Protein AF-A0A3M1RTC8-F1 (afdb_monomer_lite)

pLDDT: mean 88.49, std 9.95, range [43.81, 98.12]

Structure (mmCIF, N/CA/C/O backbone):
data_AF-A0A3M1RTC8-F1
#
_entry.id   AF-A0A3M1RTC8-F1
#
loop_
_atom_site.group_PDB
_atom_site.id
_atom_site.type_symbol
_atom_site.label_atom_id
_atom_site.label_alt_id
_atom_site.label_comp_id
_atom_site.label_asym_id
_atom_site.label_entity_id
_atom_site.label_seq_id
_atom_site.pdbx_PDB_ins_code
_atom_site.Cartn_x
_atom_site.Cartn_y
_atom_site.Cartn_z
_atom_site.occupancy
_atom_site.B_iso_or_equiv
_atom_site.auth_seq_id
_atom_site.auth_comp_id
_atom_site.auth_asym_id
_atom_site.auth_atom_id
_atom_site.pdbx_PDB_model_num
ATOM 1 N N . MET A 1 1 ? 20.422 -7.621 1.918 1.00 43.81 1 MET A N 1
ATOM 2 C CA . MET A 1 1 ? 19.064 -7.662 1.334 1.00 43.81 1 MET A CA 1
ATOM 3 C C . MET A 1 1 ? 18.412 -6.300 1.574 1.00 43.81 1 MET A C 1
ATOM 5 O O . MET A 1 1 ? 18.237 -5.941 2.735 1.00 43.81 1 MET A O 1
ATOM 9 N N . LYS A 1 2 ? 18.188 -5.483 0.529 1.00 54.03 2 LYS A N 1
ATOM 10 C CA . LYS A 1 2 ? 17.578 -4.139 0.663 1.00 54.03 2 LYS A CA 1
ATOM 11 C C . LYS A 1 2 ? 16.159 -4.346 1.216 1.00 54.03 2 LYS A C 1
ATOM 13 O O . LYS A 1 2 ? 15.410 -5.152 0.675 1.00 54.03 2 LYS A O 1
ATOM 18 N N . LYS A 1 3 ? 15.804 -3.705 2.335 1.00 63.44 3 LYS A N 1
ATOM 19 C CA . LYS A 1 3 ? 14.430 -3.765 2.856 1.00 63.44 3 LYS A CA 1
ATOM 20 C C . LYS A 1 3 ? 13.566 -2.835 1.997 1.00 63.44 3 LYS A C 1
ATOM 22 O O . LYS A 1 3 ? 13.560 -1.634 2.235 1.00 63.44 3 LYS A O 1
ATOM 27 N N . THR A 1 4 ? 12.882 -3.375 0.988 1.00 70.56 4 THR A N 1
ATOM 28 C CA . THR A 1 4 ? 12.176 -2.587 -0.044 1.00 70.56 4 THR A CA 1
ATOM 29 C C . THR A 1 4 ? 11.005 -1.751 0.492 1.00 70.56 4 THR A C 1
ATOM 31 O O . THR A 1 4 ? 10.641 -0.750 -0.108 1.00 70.56 4 THR A O 1
ATOM 34 N N . PHE A 1 5 ? 10.444 -2.103 1.652 1.00 84.44 5 PHE A N 1
ATOM 35 C CA . PHE A 1 5 ? 9.271 -1.442 2.242 1.00 84.44 5 PHE A CA 1
ATOM 36 C C . PHE A 1 5 ? 9.537 -0.949 3.672 1.00 84.44 5 PHE A C 1
ATOM 38 O O . PHE A 1 5 ? 8.841 -1.326 4.619 1.00 84.44 5 PHE A O 1
ATOM 45 N N . TRP A 1 6 ? 10.584 -0.144 3.846 1.00 87.75 6 TRP A N 1
ATOM 46 C CA . TRP A 1 6 ? 11.097 0.258 5.157 1.00 87.75 6 TRP A CA 1
ATOM 47 C C . TRP A 1 6 ? 11.282 1.770 5.273 1.00 87.75 6 TRP A C 1
ATOM 49 O O . TRP A 1 6 ? 11.871 2.384 4.389 1.00 87.75 6 TRP A O 1
ATOM 59 N N . LEU A 1 7 ? 10.831 2.345 6.388 1.00 89.56 7 LEU A N 1
ATOM 60 C CA . LEU A 1 7 ? 11.087 3.735 6.765 1.00 89.56 7 LEU A CA 1
ATOM 61 C C . LEU A 1 7 ? 12.416 3.793 7.518 1.00 89.56 7 LEU A C 1
ATOM 63 O O . LEU A 1 7 ? 12.494 3.392 8.684 1.00 89.56 7 LEU A O 1
ATOM 67 N N . LYS A 1 8 ? 13.485 4.267 6.866 1.00 90.12 8 LYS A N 1
ATOM 68 C CA . LYS A 1 8 ? 14.842 4.192 7.434 1.00 90.12 8 LYS A CA 1
ATOM 69 C C . LYS A 1 8 ? 14.972 5.038 8.695 1.00 90.12 8 LYS A C 1
ATOM 71 O O . LYS A 1 8 ? 15.502 4.555 9.689 1.00 90.12 8 LYS A O 1
ATOM 76 N N . TYR A 1 9 ? 14.429 6.253 8.677 1.00 90.31 9 TYR A N 1
ATOM 77 C CA . TYR A 1 9 ? 14.525 7.200 9.794 1.00 90.31 9 TYR A CA 1
ATOM 78 C C . TYR A 1 9 ? 13.667 6.820 11.011 1.00 90.31 9 TYR A C 1
ATOM 80 O O . TYR A 1 9 ? 13.962 7.258 12.118 1.00 90.31 9 TYR A O 1
ATOM 88 N N . ARG A 1 10 ? 12.631 5.987 10.833 1.00 90.06 10 ARG A N 1
ATOM 89 C CA . ARG A 1 10 ? 11.833 5.427 11.942 1.00 90.06 10 ARG A CA 1
ATOM 90 C C . ARG A 1 10 ? 12.302 4.053 12.398 1.00 90.06 10 ARG A C 1
ATOM 92 O O . ARG A 1 10 ? 11.879 3.588 13.449 1.00 90.06 10 ARG A O 1
ATOM 99 N N . ASN A 1 11 ? 13.148 3.403 11.603 1.00 90.00 11 ASN A N 1
ATOM 100 C CA . ASN A 1 11 ? 1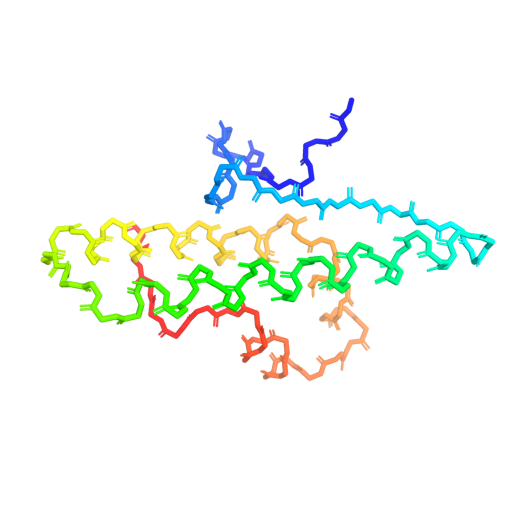3.538 2.014 11.793 1.00 90.00 11 ASN A CA 1
ATOM 101 C C . ASN A 1 11 ? 12.326 1.063 11.925 1.00 90.00 11 ASN A C 1
ATOM 103 O O . ASN A 1 11 ? 12.323 0.160 12.760 1.00 90.00 11 ASN A O 1
ATOM 107 N N . GLU A 1 12 ? 11.306 1.251 11.083 1.00 88.88 12 GLU A N 1
ATOM 108 C CA . GLU A 1 12 ? 10.088 0.430 11.067 1.00 88.88 12 GLU A CA 1
ATOM 109 C C . GLU A 1 12 ? 9.614 0.145 9.625 1.00 88.88 12 GLU A C 1
ATOM 111 O O . GLU A 1 12 ? 9.977 0.875 8.696 1.00 88.88 12 GLU A O 1
ATOM 116 N N . PRO A 1 13 ? 8.825 -0.918 9.377 1.00 85.00 13 PRO A N 1
ATOM 117 C CA . PRO A 1 13 ? 8.232 -1.146 8.060 1.00 85.00 13 PRO A CA 1
ATOM 118 C C . PRO A 1 13 ? 7.185 -0.069 7.730 1.00 85.00 13 PRO A C 1
ATOM 120 O O . PRO A 1 13 ? 6.498 0.423 8.620 1.00 85.00 13 PRO A O 1
ATOM 123 N N . ARG A 1 14 ? 6.985 0.243 6.440 1.00 82.12 14 ARG A N 1
ATOM 124 C CA . ARG A 1 14 ? 6.070 1.316 5.969 1.00 82.12 14 ARG A CA 1
ATOM 125 C C . ARG A 1 14 ? 4.576 1.142 6.310 1.00 82.12 14 ARG A C 1
ATOM 127 O O . ARG A 1 14 ? 3.766 1.998 5.971 1.00 82.12 14 ARG A O 1
ATOM 134 N N . GLY A 1 15 ? 4.205 0.021 6.927 1.00 67.25 15 GLY A N 1
ATOM 135 C CA . GLY A 1 15 ? 2.830 -0.390 7.204 1.00 67.25 15 GLY A CA 1
ATOM 136 C C . GLY A 1 15 ? 2.427 -1.627 6.395 1.00 67.25 15 GLY A C 1
ATOM 137 O O . GLY A 1 15 ? 2.602 -1.671 5.180 1.00 67.25 15 GLY A O 1
ATOM 138 N N . GLY A 1 16 ? 1.881 -2.637 7.083 1.00 61.66 16 GLY A N 1
ATOM 139 C CA . GLY A 1 16 ? 1.575 -3.958 6.513 1.00 61.66 16 GLY A CA 1
ATOM 140 C C . GLY A 1 16 ? 2.721 -4.960 6.702 1.00 61.66 16 GLY A C 1
ATOM 141 O O . GLY A 1 16 ? 3.887 -4.583 6.735 1.00 61.66 16 GLY A O 1
ATOM 142 N N . LEU A 1 17 ? 2.382 -6.238 6.895 1.00 57.03 17 LEU A N 1
ATOM 143 C CA . LEU A 1 17 ? 3.355 -7.290 7.218 1.00 57.03 17 LEU A CA 1
ATOM 144 C C . LEU A 1 17 ? 4.099 -7.833 5.987 1.00 57.03 17 LEU A C 1
ATOM 146 O O . LEU A 1 17 ? 5.184 -8.382 6.150 1.00 57.03 17 LEU A O 1
ATOM 150 N N . VAL A 1 18 ? 3.540 -7.723 4.773 1.00 58.53 18 VAL A N 1
ATOM 151 C CA . VAL A 1 18 ? 4.061 -8.453 3.605 1.00 58.53 18 VAL A CA 1
ATOM 152 C C . VAL A 1 18 ? 3.732 -7.738 2.292 1.00 58.53 18 VAL A C 1
ATOM 154 O O . VAL A 1 18 ? 2.626 -7.236 2.106 1.00 58.53 18 VAL A O 1
ATOM 157 N N . GLY A 1 19 ? 4.693 -7.736 1.373 1.00 66.00 19 GLY A N 1
ATOM 158 C CA . GLY A 1 19 ? 4.538 -7.385 -0.035 1.00 66.00 19 GLY A CA 1
ATOM 159 C C . GLY A 1 19 ? 5.653 -8.050 -0.839 1.00 66.00 19 GLY A C 1
ATOM 160 O O . GLY A 1 19 ? 6.669 -8.449 -0.268 1.00 66.00 19 GLY A O 1
ATOM 161 N N . ILE A 1 20 ? 5.466 -8.177 -2.149 1.00 77.06 20 ILE A N 1
ATOM 162 C CA . ILE A 1 20 ? 6.474 -8.718 -3.062 1.00 77.06 20 ILE A CA 1
ATOM 163 C C . ILE A 1 20 ? 6.988 -7.556 -3.913 1.00 77.06 20 ILE A C 1
ATOM 165 O O . ILE A 1 20 ? 6.196 -6.813 -4.485 1.00 77.06 20 ILE A O 1
ATOM 169 N N . ALA A 1 21 ? 8.306 -7.387 -3.965 1.00 79.69 21 ALA A N 1
ATOM 170 C CA . ALA A 1 21 ? 8.970 -6.458 -4.870 1.00 79.69 21 ALA A CA 1
ATOM 171 C C . ALA A 1 21 ? 10.221 -7.130 -5.427 1.00 79.69 21 ALA A C 1
ATOM 173 O O . ALA A 1 21 ? 11.034 -7.654 -4.662 1.00 79.69 21 ALA A O 1
ATOM 174 N N . PHE A 1 22 ? 10.346 -7.123 -6.745 1.00 83.19 22 PHE A N 1
ATOM 175 C CA . PHE A 1 22 ? 11.478 -7.667 -7.477 1.00 83.19 22 PHE A CA 1
ATOM 176 C C . PHE A 1 22 ? 11.598 -6.930 -8.807 1.00 83.19 22 PHE A C 1
ATOM 178 O O . PHE A 1 22 ? 10.589 -6.549 -9.400 1.00 83.19 22 PHE A O 1
ATOM 185 N N . ASP A 1 23 ? 12.832 -6.779 -9.266 1.00 85.12 23 ASP A N 1
ATOM 186 C CA . ASP A 1 23 ? 13.125 -6.435 -10.650 1.00 85.12 23 ASP A CA 1
ATOM 187 C C . ASP A 1 23 ? 13.285 -7.742 -11.428 1.00 85.12 23 ASP A C 1
ATOM 189 O O . ASP A 1 23 ? 13.846 -8.708 -10.904 1.00 85.12 23 ASP A O 1
ATOM 193 N N . PHE A 1 24 ? 12.791 -7.792 -12.663 1.00 85.94 24 PHE A N 1
ATOM 194 C CA . PHE A 1 24 ? 12.902 -8.972 -13.518 1.00 85.94 24 PHE A CA 1
ATOM 195 C C . PHE A 1 24 ? 13.342 -8.577 -14.935 1.00 85.94 24 PHE A C 1
ATOM 197 O O . PHE A 1 24 ? 12.911 -7.540 -15.450 1.00 85.94 24 PHE A O 1
ATOM 204 N N . PRO A 1 25 ? 14.203 -9.374 -15.592 1.00 91.88 25 PRO A N 1
ATOM 205 C CA . PRO A 1 25 ? 14.527 -9.175 -16.999 1.00 91.88 25 PRO A CA 1
ATOM 206 C C . PRO A 1 25 ? 13.332 -9.549 -17.886 1.00 91.88 25 PRO A C 1
ATOM 208 O O . PRO A 1 25 ? 12.487 -10.357 -17.506 1.00 91.88 25 PRO A O 1
ATOM 211 N N . ALA A 1 26 ? 13.290 -9.041 -19.121 1.00 90.81 26 ALA A N 1
ATOM 212 C CA . ALA A 1 26 ? 12.208 -9.350 -20.066 1.00 90.81 26 ALA A CA 1
ATOM 213 C C . ALA A 1 26 ? 12.030 -10.863 -20.328 1.00 90.81 26 ALA A C 1
ATOM 215 O O . ALA A 1 26 ? 10.923 -11.315 -20.608 1.00 90.81 26 ALA A O 1
ATOM 216 N N . SER A 1 27 ? 13.097 -11.656 -20.186 1.00 94.31 27 SER A N 1
ATOM 217 C CA . SER A 1 27 ? 13.060 -13.122 -20.286 1.00 94.31 27 SER A CA 1
ATOM 218 C C . SER A 1 27 ? 12.226 -13.804 -19.194 1.00 94.31 27 SER A C 1
ATOM 220 O O . SER A 1 27 ? 11.846 -14.957 -19.359 1.00 94.31 27 SER A O 1
ATOM 222 N N . GLU A 1 28 ? 11.932 -13.114 -18.092 1.00 94.50 28 GLU A N 1
ATOM 223 C CA . GLU A 1 28 ? 11.127 -13.607 -16.967 1.00 94.50 28 GLU A CA 1
ATOM 224 C C . GLU A 1 28 ? 9.707 -13.012 -16.958 1.00 94.50 28 GLU A C 1
ATOM 226 O O . GLU A 1 28 ? 9.013 -13.031 -15.940 1.00 94.50 28 GLU A O 1
ATOM 231 N N . PHE A 1 29 ? 9.237 -12.498 -18.098 1.00 93.75 29 PHE A N 1
ATOM 232 C CA . PHE A 1 29 ? 7.905 -11.900 -18.211 1.00 93.75 29 PHE A CA 1
ATOM 233 C C . PHE A 1 29 ? 6.779 -12.830 -17.733 1.00 93.75 29 PHE A C 1
ATOM 235 O O . PHE A 1 29 ? 5.873 -12.380 -17.034 1.00 93.75 29 PHE A O 1
ATOM 242 N N . ASP A 1 30 ? 6.854 -14.129 -18.031 1.00 95.75 30 ASP A N 1
ATOM 243 C CA . ASP A 1 30 ? 5.842 -15.097 -17.591 1.00 95.75 30 ASP A CA 1
ATOM 244 C C . ASP A 1 30 ? 5.778 -15.228 -16.062 1.00 95.75 30 ASP A C 1
ATOM 246 O O . ASP A 1 30 ? 4.696 -15.399 -15.495 1.00 95.75 30 ASP A O 1
ATOM 250 N N . PHE A 1 31 ? 6.915 -15.093 -15.373 1.00 93.56 31 PHE A N 1
ATOM 251 C CA . PHE A 1 31 ? 6.959 -15.079 -13.911 1.00 93.56 31 PHE A CA 1
ATOM 252 C C . PHE A 1 31 ? 6.286 -13.821 -13.348 1.00 93.56 31 PHE A C 1
ATOM 254 O O . PHE A 1 31 ? 5.457 -13.913 -12.435 1.00 93.56 31 PHE A O 1
ATOM 261 N N . ALA A 1 32 ?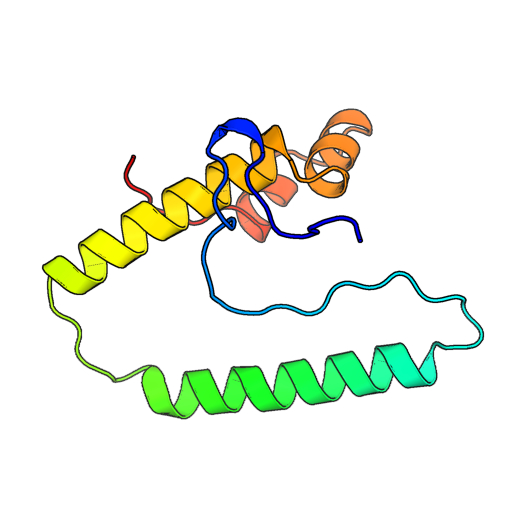 6.586 -12.653 -13.920 1.00 92.56 32 ALA A N 1
ATOM 262 C CA . ALA A 1 32 ? 5.961 -11.396 -13.520 1.00 92.56 32 ALA A CA 1
ATOM 263 C C . ALA A 1 32 ? 4.448 -11.400 -13.776 1.00 92.56 32 ALA A C 1
ATOM 265 O O . ALA A 1 32 ? 3.670 -11.055 -12.884 1.00 92.56 32 ALA A O 1
ATOM 266 N N . LYS A 1 33 ? 4.024 -11.871 -14.955 1.00 94.12 33 LYS A N 1
ATOM 267 C CA . LYS A 1 33 ? 2.613 -12.022 -15.324 1.00 94.12 33 LYS A CA 1
ATOM 268 C C . LYS A 1 33 ? 1.878 -12.927 -14.338 1.00 94.12 33 LYS A C 1
ATOM 270 O O . LYS A 1 33 ? 0.867 -12.519 -13.775 1.00 94.12 33 LYS A O 1
ATOM 275 N N . LYS A 1 34 ? 2.420 -14.117 -14.064 1.00 95.50 34 LYS A N 1
ATOM 276 C CA . LYS A 1 34 ? 1.821 -15.065 -13.116 1.00 95.50 34 LYS A CA 1
ATOM 277 C C . LYS A 1 34 ? 1.741 -14.495 -11.700 1.00 95.50 34 LYS A C 1
ATOM 279 O O . LYS A 1 34 ? 0.761 -14.718 -10.995 1.00 95.50 34 LYS A O 1
ATOM 284 N N . THR A 1 35 ? 2.751 -13.734 -11.281 1.00 93.38 35 THR A N 1
ATOM 285 C CA . THR A 1 35 ? 2.733 -13.054 -9.979 1.00 93.38 35 THR A CA 1
ATOM 286 C C . THR A 1 35 ? 1.618 -12.009 -9.909 1.00 93.38 35 THR A C 1
ATOM 288 O O . THR A 1 35 ? 0.910 -11.945 -8.905 1.00 93.38 35 THR A O 1
ATOM 291 N N . ALA A 1 36 ? 1.420 -11.229 -10.975 1.00 92.12 36 ALA A N 1
ATOM 292 C CA . ALA A 1 36 ? 0.343 -10.247 -11.061 1.00 92.12 36 ALA A CA 1
ATOM 293 C C . ALA A 1 36 ? -1.050 -10.904 -11.037 1.00 92.12 36 ALA A C 1
ATOM 295 O O . ALA A 1 36 ? -1.920 -10.449 -10.298 1.00 92.12 36 ALA A O 1
ATOM 296 N N . GLU A 1 37 ? -1.244 -12.000 -11.776 1.00 95.69 37 GLU A N 1
ATOM 297 C CA . GLU A 1 37 ? -2.492 -12.783 -11.769 1.00 95.69 37 GLU A CA 1
ATOM 298 C C . GLU A 1 37 ? -2.820 -13.295 -10.357 1.00 95.69 37 GLU A C 1
ATOM 300 O O . GLU A 1 37 ? -3.913 -13.060 -9.842 1.00 95.69 37 GLU A O 1
ATOM 305 N N . ILE A 1 38 ? -1.840 -13.901 -9.675 1.00 94.81 38 ILE A N 1
ATOM 306 C CA . ILE A 1 38 ? -2.005 -14.390 -8.297 1.00 94.81 38 ILE A CA 1
ATOM 307 C C . ILE A 1 38 ? -2.315 -13.242 -7.332 1.00 94.81 38 ILE A C 1
ATOM 309 O O . ILE A 1 38 ? -3.149 -13.400 -6.434 1.00 94.81 38 ILE A O 1
ATOM 313 N N . PHE A 1 39 ? -1.644 -12.098 -7.483 1.00 92.12 39 PHE A N 1
ATOM 314 C CA . PHE A 1 39 ? -1.885 -10.928 -6.644 1.00 92.12 39 PHE A CA 1
ATOM 315 C C . PHE A 1 39 ? -3.329 -10.437 -6.774 1.00 92.12 39 PHE A C 1
ATOM 317 O O . PHE A 1 39 ? -3.992 -10.257 -5.753 1.00 92.12 39 PHE A O 1
ATOM 324 N N . ILE A 1 40 ? -3.819 -10.274 -8.007 1.00 93.50 40 ILE A N 1
ATOM 325 C CA . ILE A 1 40 ? -5.189 -9.835 -8.294 1.00 93.50 40 ILE A CA 1
ATOM 326 C C . ILE A 1 40 ? -6.184 -10.798 -7.644 1.00 93.50 40 ILE A C 1
ATOM 328 O O . ILE A 1 40 ? -6.986 -10.380 -6.807 1.00 93.50 40 ILE A O 1
ATOM 332 N N . ASP A 1 41 ? -6.072 -12.093 -7.939 1.00 95.75 41 ASP A N 1
ATOM 333 C CA . ASP A 1 41 ? -6.978 -13.112 -7.406 1.00 95.75 41 ASP A CA 1
ATOM 334 C C . ASP A 1 41 ? -6.988 -13.143 -5.873 1.00 95.75 41 ASP A C 1
ATOM 336 O O . ASP A 1 41 ? -8.038 -13.290 -5.243 1.00 95.75 41 ASP A O 1
ATOM 340 N N . THR A 1 42 ? -5.815 -13.012 -5.253 1.00 94.06 42 THR A N 1
ATOM 341 C CA . THR A 1 42 ? -5.673 -13.051 -3.793 1.00 94.06 42 THR A CA 1
ATOM 342 C C . THR A 1 42 ? -6.253 -11.798 -3.149 1.00 94.06 42 THR A C 1
ATOM 344 O O . THR A 1 42 ? -6.994 -11.894 -2.170 1.00 94.06 42 THR A O 1
ATOM 347 N N . TYR A 1 43 ? -5.947 -10.623 -3.698 1.00 92.44 43 TYR A N 1
ATOM 348 C CA . TYR A 1 43 ? -6.415 -9.354 -3.157 1.00 92.44 43 TYR A CA 1
ATOM 349 C C . TYR A 1 43 ? -7.939 -9.238 -3.244 1.00 92.44 43 TYR A C 1
ATOM 351 O O . TYR A 1 43 ? -8.576 -8.909 -2.244 1.00 92.44 43 TYR A O 1
ATOM 359 N N . PHE A 1 44 ? -8.540 -9.600 -4.383 1.00 95.62 44 PHE A N 1
ATOM 360 C CA . PHE A 1 44 ? -9.997 -9.591 -4.536 1.00 95.62 44 PHE A CA 1
ATOM 361 C C . PHE A 1 44 ? -10.693 -10.538 -3.560 1.00 95.62 44 PHE A C 1
ATOM 363 O O . PHE A 1 44 ? -11.682 -10.147 -2.947 1.00 95.62 44 PHE A O 1
ATOM 370 N N . LYS A 1 45 ? -10.156 -11.744 -3.336 1.00 96.75 45 LYS A N 1
ATOM 371 C CA . LYS A 1 45 ? -10.705 -12.669 -2.329 1.00 96.75 45 LYS A CA 1
ATOM 372 C C . LYS A 1 45 ? -10.669 -12.072 -0.924 1.00 96.75 45 LYS A C 1
ATOM 374 O O . LYS A 1 45 ? -11.651 -12.177 -0.197 1.00 96.75 45 LYS A O 1
ATOM 379 N N . ILE A 1 46 ? -9.564 -11.427 -0.543 1.00 94.81 46 ILE A N 1
ATOM 380 C CA . ILE A 1 46 ? -9.456 -10.753 0.759 1.00 94.81 46 ILE A CA 1
ATOM 381 C C . ILE A 1 46 ? -10.494 -9.633 0.866 1.00 94.81 46 ILE A C 1
ATOM 383 O O . ILE A 1 46 ? -11.168 -9.530 1.886 1.00 94.81 46 ILE A O 1
ATOM 387 N N . VAL A 1 47 ? -10.643 -8.807 -0.171 1.00 95.88 47 VAL A N 1
ATOM 388 C CA . VAL A 1 47 ? -11.627 -7.718 -0.176 1.00 95.88 47 VAL A CA 1
ATOM 389 C C . VAL A 1 47 ? -13.047 -8.264 -0.059 1.00 95.88 47 VAL A C 1
ATOM 391 O O . VAL A 1 47 ? -13.788 -7.803 0.800 1.00 95.88 47 VAL A O 1
ATOM 394 N N . GLU A 1 48 ? -13.416 -9.272 -0.847 1.00 97.12 48 GLU A N 1
ATOM 395 C CA . GLU A 1 48 ? -14.758 -9.865 -0.805 1.00 97.12 48 GLU A CA 1
ATOM 396 C C . GLU A 1 48 ? -15.110 -10.431 0.573 1.00 97.12 48 GLU A C 1
ATOM 398 O O . GLU A 1 48 ? -16.237 -10.264 1.027 1.00 97.12 48 GLU A O 1
ATOM 403 N N . ILE A 1 49 ? -14.143 -11.041 1.264 1.00 97.06 49 ILE A N 1
ATOM 404 C CA . ILE A 1 49 ? -14.347 -11.575 2.617 1.00 97.06 49 ILE A CA 1
ATOM 405 C C . ILE A 1 49 ? -14.499 -10.449 3.649 1.00 97.06 49 ILE A C 1
ATOM 407 O O . ILE A 1 49 ? -15.271 -10.588 4.594 1.00 97.06 49 ILE A O 1
ATOM 411 N N . ARG A 1 50 ? -13.749 -9.350 3.497 1.00 96.00 50 ARG A N 1
ATOM 412 C CA . ARG A 1 50 ? -13.546 -8.367 4.574 1.00 96.00 50 ARG A CA 1
ATOM 413 C C . ARG A 1 50 ? -14.279 -7.040 4.393 1.00 96.00 50 ARG A C 1
ATOM 415 O O . ARG A 1 50 ? -14.316 -6.253 5.333 1.00 96.00 50 ARG A O 1
ATOM 422 N N . LYS A 1 51 ? -14.840 -6.758 3.214 1.00 95.88 51 LYS A N 1
ATOM 423 C CA . LYS A 1 51 ? -15.455 -5.454 2.889 1.00 95.88 51 LYS A CA 1
ATOM 424 C C . LYS A 1 51 ? -16.597 -5.055 3.829 1.00 95.88 51 LYS A C 1
ATOM 426 O O . LYS A 1 51 ? -16.768 -3.867 4.080 1.00 95.88 51 LYS A O 1
ATOM 431 N N . ASP A 1 52 ? -17.323 -6.038 4.363 1.00 97.06 52 ASP A N 1
ATOM 432 C CA . ASP A 1 52 ? -18.475 -5.839 5.250 1.00 97.06 52 ASP A CA 1
ATOM 433 C C . ASP A 1 52 ? -18.131 -6.059 6.738 1.00 97.06 52 ASP A C 1
ATOM 435 O O . ASP A 1 52 ? -19.013 -6.019 7.602 1.00 97.06 52 ASP A O 1
ATOM 439 N N . GLU A 1 53 ? -16.852 -6.294 7.068 1.00 97.06 53 GLU A N 1
ATOM 440 C CA . GLU A 1 53 ? -16.405 -6.393 8.459 1.00 97.06 53 GLU A CA 1
ATOM 441 C C . GLU A 1 53 ? -16.634 -5.058 9.175 1.00 97.06 53 GLU A C 1
ATOM 443 O O . GLU A 1 53 ? -16.158 -3.997 8.759 1.00 97.06 53 GLU A O 1
ATOM 448 N N . LYS A 1 54 ? -17.354 -5.113 10.298 1.00 97.50 54 LYS A N 1
ATOM 449 C CA . LYS A 1 54 ? -17.478 -3.960 11.188 1.00 97.50 54 LYS A CA 1
ATOM 450 C C . LYS A 1 54 ? -16.125 -3.688 11.832 1.00 97.50 54 LYS A C 1
ATOM 452 O O . LYS A 1 54 ? -15.455 -4.620 12.266 1.00 97.50 54 LYS A O 1
ATOM 457 N N . TYR A 1 55 ? -15.781 -2.413 11.942 1.00 96.31 55 TYR A N 1
ATOM 458 C CA . TYR A 1 55 ? -14.599 -1.951 12.656 1.00 96.31 55 TYR A CA 1
ATOM 459 C C . TYR A 1 55 ? -15.000 -1.003 13.786 1.00 96.31 55 TYR A C 1
ATOM 461 O O . TYR A 1 55 ? -16.032 -0.330 13.702 1.00 96.31 55 TYR A O 1
ATOM 469 N N . THR A 1 56 ? -14.179 -0.928 14.828 1.00 98.12 56 THR A N 1
ATOM 470 C CA . THR A 1 56 ? -14.329 0.077 15.889 1.00 98.12 56 THR A CA 1
ATOM 471 C C . THR A 1 56 ? -13.623 1.383 15.527 1.00 98.12 56 THR A C 1
ATOM 473 O O . THR A 1 56 ? -12.776 1.436 14.625 1.00 98.12 56 THR A O 1
ATOM 476 N N . ASP A 1 57 ? -13.933 2.458 16.248 1.00 97.44 57 ASP A N 1
ATOM 477 C CA . ASP A 1 57 ? -13.265 3.744 16.047 1.00 97.44 57 ASP A CA 1
ATOM 478 C C . ASP A 1 57 ? -11.758 3.660 16.334 1.00 97.44 57 ASP A C 1
ATOM 480 O O . ASP A 1 57 ? -10.956 4.247 15.604 1.00 97.44 57 ASP A O 1
ATOM 484 N N . GLU A 1 58 ? -11.340 2.849 17.310 1.00 97.25 58 GLU A N 1
ATOM 485 C CA . GLU A 1 58 ? -9.926 2.606 17.610 1.00 97.25 58 GLU A CA 1
ATOM 486 C C . GLU A 1 58 ? -9.213 1.864 16.469 1.00 97.25 58 GLU A C 1
ATOM 488 O O . GLU A 1 58 ? -8.053 2.146 16.154 1.00 97.25 58 GLU A O 1
ATOM 493 N N . GLU A 1 59 ? -9.882 0.908 15.819 1.00 95.94 59 GLU A N 1
ATOM 494 C CA . GLU A 1 59 ? -9.333 0.202 14.657 1.00 95.94 59 GLU A CA 1
ATOM 495 C C . GLU A 1 59 ? -9.190 1.134 13.456 1.00 95.94 59 GLU A C 1
ATOM 497 O O . GLU A 1 59 ? -8.150 1.132 12.781 1.00 95.94 59 GLU A O 1
ATOM 502 N N . ARG A 1 60 ? -10.196 1.987 13.230 1.00 95.25 60 ARG A N 1
ATOM 503 C CA . ARG A 1 60 ? -10.137 3.048 12.223 1.00 95.25 60 ARG A CA 1
ATOM 504 C C . ARG A 1 60 ? -8.976 3.994 12.502 1.00 95.25 60 ARG A C 1
ATOM 506 O O . ARG A 1 60 ? -8.223 4.319 11.586 1.00 95.25 60 ARG A O 1
ATOM 513 N N . GLU A 1 61 ? -8.800 4.413 13.747 1.00 96.06 61 GLU A N 1
ATOM 514 C CA . GLU A 1 61 ? -7.715 5.302 14.148 1.00 96.06 61 GLU A CA 1
ATOM 515 C C . GLU A 1 61 ? -6.342 4.672 13.894 1.00 96.06 61 GLU A C 1
ATOM 517 O O . GLU A 1 61 ? -5.504 5.272 13.216 1.00 96.06 61 GLU A O 1
ATOM 522 N N . ARG A 1 62 ? -6.135 3.420 14.318 1.00 93.75 62 ARG A N 1
ATOM 523 C CA . ARG A 1 62 ? -4.903 2.665 14.024 1.00 93.75 62 ARG A CA 1
ATOM 524 C C . ARG A 1 62 ? -4.632 2.568 12.522 1.00 93.75 62 ARG A C 1
ATOM 526 O O . ARG A 1 62 ? -3.481 2.666 12.096 1.00 93.75 62 ARG A O 1
ATOM 533 N N . MET A 1 63 ? -5.669 2.371 11.710 1.00 93.06 63 MET A N 1
ATOM 534 C CA . MET A 1 63 ? -5.554 2.344 10.251 1.00 93.06 63 MET A CA 1
ATOM 535 C C . MET A 1 63 ? -5.127 3.710 9.683 1.00 93.06 63 MET A C 1
ATOM 537 O O . MET A 1 63 ? -4.252 3.752 8.817 1.00 93.06 63 MET A O 1
ATOM 541 N N . LEU A 1 64 ? -5.649 4.825 10.204 1.00 94.94 64 LEU A N 1
ATOM 542 C CA . LEU A 1 64 ? -5.262 6.175 9.771 1.00 94.94 64 LEU A CA 1
ATOM 543 C C . LEU A 1 64 ? -3.797 6.513 10.093 1.00 94.94 64 LEU A C 1
ATOM 545 O O . LEU A 1 64 ? -3.128 7.116 9.254 1.00 94.94 64 LEU A O 1
ATOM 549 N N . PHE A 1 65 ? -3.274 6.084 11.246 1.00 93.31 65 PHE A N 1
ATOM 550 C CA . PHE A 1 65 ? -1.843 6.221 11.563 1.00 93.31 65 PHE A CA 1
ATOM 551 C C . PHE A 1 65 ? -0.963 5.376 10.631 1.00 93.31 65 PHE A C 1
ATOM 553 O O . PHE A 1 65 ? 0.069 5.842 10.149 1.00 93.31 65 PHE A O 1
ATOM 560 N N . LYS A 1 66 ? -1.392 4.148 10.298 1.00 90.62 66 LYS A N 1
ATOM 561 C CA . LYS A 1 66 ? -0.701 3.318 9.291 1.00 90.62 66 LYS A CA 1
ATOM 562 C C . LYS A 1 66 ? -0.692 3.987 7.914 1.00 90.62 66 LYS A C 1
ATOM 564 O O . LYS A 1 66 ? 0.315 3.926 7.216 1.00 90.62 66 LYS A O 1
ATOM 569 N N . ARG A 1 67 ? -1.779 4.662 7.529 1.00 92.38 67 ARG A N 1
ATOM 570 C CA . ARG A 1 67 ? -1.826 5.473 6.303 1.00 92.38 67 ARG A CA 1
ATOM 571 C C . ARG A 1 67 ? -0.884 6.682 6.358 1.00 92.38 67 ARG A C 1
ATOM 573 O O . ARG A 1 67 ? -0.307 7.020 5.331 1.00 92.38 67 ARG A O 1
ATOM 580 N N . GLY A 1 68 ? -0.662 7.280 7.530 1.00 92.94 68 GLY A N 1
ATOM 581 C CA . GLY A 1 68 ? 0.381 8.296 7.726 1.00 92.94 68 GLY A CA 1
ATOM 582 C C . GLY A 1 68 ? 1.778 7.764 7.384 1.00 92.94 68 GLY A C 1
ATOM 583 O O . GLY A 1 68 ? 2.504 8.383 6.610 1.00 92.94 68 GLY A O 1
ATOM 584 N N . ARG A 1 69 ? 2.107 6.545 7.839 1.00 92.38 69 ARG A N 1
ATOM 585 C CA . ARG A 1 69 ? 3.362 5.854 7.472 1.00 92.38 69 ARG A CA 1
ATOM 586 C C . ARG A 1 69 ? 3.481 5.558 5.979 1.00 92.38 69 ARG A C 1
ATOM 588 O O . ARG A 1 69 ? 4.577 5.630 5.429 1.00 92.38 69 ARG A O 1
ATOM 595 N N . TRP A 1 70 ? 2.360 5.286 5.314 1.00 90.88 70 TRP A N 1
ATOM 596 C CA . TRP A 1 70 ? 2.324 5.138 3.860 1.00 90.88 70 TRP A CA 1
ATOM 597 C C . TRP A 1 70 ? 2.690 6.443 3.143 1.00 90.88 70 TRP A C 1
ATOM 599 O O . TRP A 1 70 ? 3.503 6.419 2.223 1.00 90.88 70 TRP A O 1
ATOM 609 N N . VAL A 1 71 ? 2.138 7.583 3.573 1.00 92.31 71 VAL A N 1
ATOM 610 C CA . VAL A 1 71 ? 2.481 8.904 3.010 1.00 92.31 71 VAL A CA 1
ATOM 611 C C . VAL A 1 71 ? 3.964 9.203 3.207 1.00 92.31 71 VAL A C 1
ATOM 613 O O . VAL A 1 71 ? 4.663 9.522 2.251 1.00 92.31 71 VAL A O 1
ATOM 616 N N . GLU A 1 72 ? 4.451 9.023 4.431 1.00 92.56 72 GLU A N 1
ATOM 617 C CA . GLU A 1 72 ? 5.860 9.170 4.788 1.00 92.56 72 GLU A CA 1
ATOM 618 C C . GLU A 1 72 ? 6.785 8.352 3.871 1.00 92.56 72 GLU A C 1
ATOM 620 O O . GLU A 1 72 ? 7.770 8.872 3.349 1.00 92.56 72 GLU A O 1
ATOM 625 N N . PHE A 1 73 ? 6.436 7.092 3.607 1.00 91.12 73 PHE A N 1
ATOM 626 C CA . PHE A 1 73 ? 7.227 6.227 2.737 1.00 91.12 73 PHE A CA 1
ATOM 627 C C . PHE A 1 73 ? 7.256 6.720 1.289 1.00 91.12 73 PHE A C 1
ATOM 629 O O . PHE A 1 73 ? 8.340 6.820 0.719 1.00 91.12 73 PHE A O 1
ATOM 636 N N . ASN A 1 74 ? 6.099 7.043 0.699 1.00 90.12 74 ASN A N 1
ATOM 637 C CA . ASN A 1 74 ? 6.043 7.475 -0.702 1.00 90.12 74 ASN A CA 1
ATOM 638 C C . ASN A 1 74 ? 6.798 8.794 -0.923 1.00 90.12 74 ASN A C 1
ATOM 640 O O . ASN A 1 74 ? 7.483 8.953 -1.925 1.00 90.12 74 ASN A O 1
ATOM 644 N N . LEU A 1 75 ? 6.715 9.733 0.024 1.00 90.19 75 LEU A N 1
ATOM 645 C CA . LEU A 1 75 ? 7.363 11.038 -0.128 1.00 90.19 75 LEU A CA 1
ATOM 646 C C . LEU A 1 75 ? 8.879 10.999 0.122 1.00 90.19 75 LEU A C 1
ATOM 648 O O . LEU A 1 75 ? 9.610 11.788 -0.474 1.00 90.19 75 LEU A O 1
ATOM 652 N N . ILE A 1 76 ? 9.356 10.120 1.010 1.00 90.94 76 ILE A N 1
ATOM 653 C CA . ILE A 1 76 ? 10.753 10.134 1.480 1.00 90.94 76 ILE A CA 1
ATOM 654 C C . ILE A 1 76 ? 11.573 8.992 0.873 1.00 90.94 76 ILE A C 1
ATOM 656 O O . ILE A 1 76 ? 12.704 9.201 0.434 1.00 90.94 76 ILE A O 1
ATOM 660 N N . GLU A 1 77 ? 11.032 7.775 0.873 1.00 90.00 77 GLU A N 1
ATOM 661 C CA . GLU A 1 77 ? 11.796 6.555 0.587 1.00 90.00 77 GLU A CA 1
ATOM 662 C C . GLU A 1 77 ? 11.536 6.006 -0.819 1.00 90.00 77 GLU A C 1
ATOM 664 O O . GLU A 1 77 ? 12.455 5.437 -1.410 1.00 90.00 77 GLU A O 1
ATOM 669 N N . ASP A 1 78 ? 10.332 6.189 -1.371 1.00 88.94 78 ASP A N 1
ATOM 670 C CA . ASP A 1 78 ? 9.978 5.688 -2.702 1.00 88.94 78 ASP A CA 1
ATOM 671 C C . ASP A 1 78 ? 10.738 6.454 -3.798 1.00 88.94 78 ASP A C 1
ATOM 673 O O . ASP A 1 78 ? 10.494 7.628 -4.089 1.00 88.94 78 ASP A O 1
ATOM 677 N N . GLU A 1 79 ? 11.724 5.772 -4.379 1.00 87.75 79 GLU A N 1
ATOM 678 C CA . GLU A 1 79 ? 12.560 6.277 -5.468 1.00 87.75 79 GLU A CA 1
ATOM 679 C C . GLU A 1 79 ? 11.724 6.520 -6.738 1.00 87.75 79 GLU A C 1
ATOM 681 O O . GLU A 1 79 ? 11.962 7.505 -7.432 1.00 87.75 79 GLU A O 1
ATOM 686 N N . GLY A 1 80 ? 10.705 5.694 -7.008 1.00 85.88 80 GLY A N 1
ATOM 687 C CA . GLY A 1 80 ? 9.845 5.831 -8.185 1.00 85.88 80 GLY A CA 1
ATOM 688 C C . GLY A 1 80 ? 8.904 7.028 -8.082 1.00 85.88 80 GLY A C 1
ATOM 689 O O . GLY A 1 80 ? 8.759 7.784 -9.043 1.00 85.88 80 GLY A O 1
ATOM 690 N N . PHE A 1 81 ? 8.320 7.248 -6.900 1.00 87.75 81 PHE A N 1
ATOM 691 C CA . PHE A 1 81 ? 7.480 8.421 -6.647 1.00 87.75 81 PHE A CA 1
ATOM 692 C C . PHE A 1 81 ? 8.270 9.726 -6.819 1.00 87.75 81 PHE A C 1
ATOM 694 O O . PHE A 1 81 ? 7.823 10.636 -7.520 1.00 87.75 81 PHE A O 1
ATOM 701 N N . ARG A 1 82 ? 9.471 9.808 -6.229 1.00 87.62 82 ARG A N 1
ATOM 702 C CA . ARG A 1 82 ? 10.343 10.988 -6.354 1.00 87.62 82 ARG A CA 1
ATOM 703 C C . ARG A 1 82 ? 10.813 11.205 -7.787 1.00 87.62 82 ARG A C 1
ATOM 705 O O . ARG A 1 82 ? 10.698 12.318 -8.289 1.00 87.62 82 ARG A O 1
ATOM 712 N N . TYR A 1 83 ? 11.244 10.144 -8.466 1.00 89.62 83 TYR A N 1
ATOM 713 C CA . TYR A 1 83 ? 11.657 10.223 -9.865 1.00 89.62 83 TYR A CA 1
ATOM 714 C C . TYR A 1 83 ? 10.530 10.735 -10.775 1.00 89.62 83 TYR A C 1
ATOM 716 O O . TYR A 1 83 ? 10.770 11.592 -11.620 1.00 89.62 83 TYR A O 1
ATOM 724 N N . GLY A 1 84 ? 9.286 10.283 -10.569 1.00 87.94 84 GLY A N 1
ATOM 725 C CA . GLY A 1 84 ? 8.121 10.779 -11.308 1.00 87.94 84 GLY A CA 1
ATOM 726 C C . GLY A 1 84 ? 7.928 12.295 -11.179 1.00 87.94 84 GLY A C 1
ATOM 727 O O . GLY A 1 84 ? 7.679 12.975 -12.176 1.00 87.94 84 GLY A O 1
ATOM 728 N N . LEU A 1 85 ? 8.104 12.841 -9.972 1.00 87.56 85 LEU A N 1
ATOM 729 C CA . LEU A 1 85 ? 8.055 14.288 -9.743 1.00 87.56 85 LEU A CA 1
ATOM 730 C C . LEU A 1 85 ? 9.229 15.019 -10.407 1.00 87.56 85 LEU A C 1
ATOM 732 O O . LEU A 1 85 ? 9.030 16.078 -10.998 1.00 87.56 85 LEU A O 1
ATOM 736 N N . GLU A 1 86 ? 10.434 14.453 -10.339 1.00 89.56 86 GLU A N 1
ATOM 737 C CA . GLU A 1 86 ? 11.642 15.035 -10.937 1.00 89.56 86 GLU A CA 1
ATOM 738 C C . GLU A 1 86 ? 11.548 15.147 -12.465 1.00 89.56 86 GLU A C 1
ATOM 740 O O . GLU A 1 86 ? 11.977 16.151 -13.032 1.00 89.56 86 GLU A O 1
ATOM 745 N N . ILE A 1 87 ? 10.947 14.158 -13.138 1.00 93.31 87 ILE A N 1
ATOM 746 C CA . ILE A 1 87 ? 10.760 14.178 -14.600 1.00 93.31 87 ILE A CA 1
ATOM 747 C C . ILE A 1 87 ? 9.516 14.962 -15.052 1.00 93.31 87 ILE A C 1
ATOM 749 O O . ILE A 1 87 ? 9.212 14.994 -16.244 1.00 93.31 87 ILE A O 1
ATOM 753 N N . GLY A 1 88 ? 8.791 15.594 -14.123 1.00 90.38 88 GLY A N 1
ATOM 754 C CA . GLY A 1 88 ? 7.650 16.457 -14.429 1.00 90.38 88 GLY A CA 1
ATOM 755 C C . GLY A 1 88 ? 6.336 15.725 -14.711 1.00 90.38 88 GLY A C 1
ATOM 756 O O . GLY A 1 88 ? 5.468 16.283 -15.386 1.00 90.38 88 GLY A O 1
ATOM 757 N N . VAL A 1 89 ? 6.148 14.497 -14.206 1.00 89.12 89 VAL A N 1
ATOM 758 C CA . VAL A 1 89 ? 4.811 13.875 -14.187 1.00 89.12 89 VAL A CA 1
ATOM 759 C C . VAL A 1 89 ? 3.871 14.774 -13.383 1.00 89.12 89 VAL A C 1
ATOM 761 O O . VAL A 1 89 ? 4.261 15.308 -12.345 1.00 89.12 89 VAL A O 1
ATOM 764 N N . ASN A 1 90 ? 2.626 14.936 -13.849 1.00 90.81 90 ASN A N 1
ATOM 765 C CA . ASN A 1 90 ? 1.630 15.749 -13.152 1.00 90.81 90 ASN A CA 1
ATOM 766 C C . ASN A 1 90 ? 1.525 15.310 -11.670 1.00 90.81 90 ASN A C 1
ATOM 768 O O . ASN A 1 90 ? 1.130 14.167 -11.405 1.00 90.81 90 ASN A O 1
ATOM 772 N N . PRO A 1 91 ? 1.829 16.200 -10.706 1.00 86.69 91 PRO A N 1
ATOM 773 C CA . PRO A 1 91 ? 1.774 15.878 -9.285 1.00 86.69 91 PRO A CA 1
ATOM 774 C C . PRO A 1 91 ? 0.395 15.404 -8.817 1.00 86.69 91 PRO A C 1
ATOM 776 O O . PRO A 1 91 ? 0.316 14.563 -7.927 1.00 86.69 91 PRO A O 1
ATOM 779 N N . GLU A 1 92 ? -0.693 15.878 -9.430 1.00 87.19 92 GLU A N 1
ATOM 780 C CA . GLU A 1 92 ? -2.047 15.412 -9.111 1.00 87.19 92 GLU A CA 1
ATOM 781 C C . GLU A 1 92 ? -2.207 13.923 -9.419 1.00 87.19 92 GLU A C 1
ATOM 783 O O . GLU A 1 92 ? -2.755 13.183 -8.607 1.00 87.19 92 GLU A O 1
ATOM 788 N N . VAL A 1 93 ? -1.671 13.456 -10.552 1.00 83.19 93 VAL A N 1
ATOM 789 C CA . VAL A 1 93 ? -1.691 12.031 -10.919 1.00 83.19 93 VAL A CA 1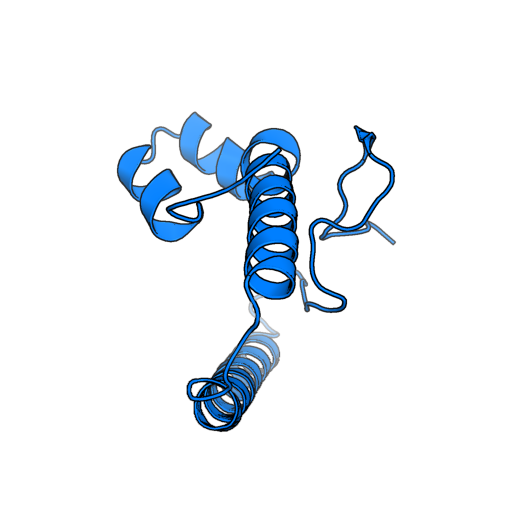
ATOM 790 C C . VAL A 1 93 ? -0.879 11.223 -9.913 1.00 83.19 93 VAL A C 1
ATOM 792 O O . VAL A 1 93 ? -1.355 10.199 -9.426 1.00 83.1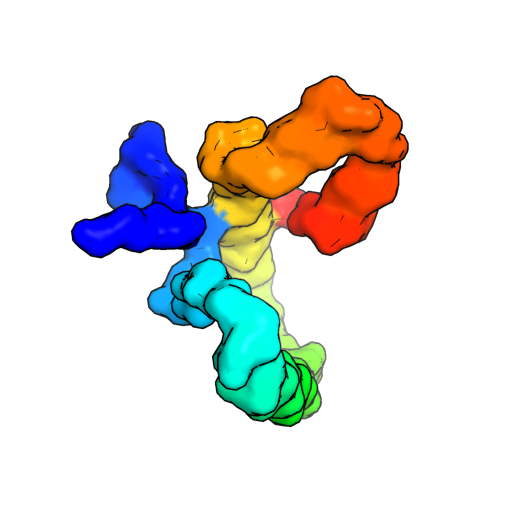9 93 VAL A O 1
ATOM 795 N N . MET A 1 94 ? 0.309 11.712 -9.551 1.00 82.44 94 MET A N 1
ATOM 796 C CA . MET A 1 94 ? 1.158 11.062 -8.552 1.00 82.44 94 MET A CA 1
ATOM 797 C C . MET A 1 94 ? 0.439 10.922 -7.207 1.00 82.44 94 MET A C 1
ATOM 799 O O . MET A 1 94 ? 0.413 9.837 -6.627 1.00 82.44 94 MET A O 1
ATOM 803 N N . ILE A 1 95 ? -0.186 11.999 -6.730 1.00 83.44 95 ILE A N 1
ATOM 804 C CA . ILE A 1 95 ? -0.873 12.057 -5.437 1.00 83.44 95 ILE A CA 1
ATOM 805 C C . ILE A 1 95 ? -2.129 11.181 -5.440 1.00 83.44 95 ILE A C 1
ATOM 807 O O . ILE A 1 95 ? -2.293 10.358 -4.542 1.00 83.44 95 ILE A O 1
ATOM 811 N N . LEU A 1 96 ? -2.995 11.314 -6.447 1.00 80.75 96 LEU A N 1
ATOM 812 C CA . LEU A 1 96 ? -4.289 10.623 -6.498 1.00 80.75 96 LEU A CA 1
ATOM 813 C C . LEU A 1 96 ? -4.156 9.103 -6.622 1.00 80.75 96 LEU A C 1
ATOM 815 O O . LEU A 1 96 ? -5.010 8.374 -6.122 1.00 80.75 96 LEU A O 1
ATOM 819 N N . GLN A 1 97 ? -3.106 8.616 -7.284 1.00 80.00 97 GLN A N 1
ATOM 820 C CA . GLN A 1 97 ? -2.896 7.180 -7.487 1.00 80.00 97 GLN A CA 1
ATOM 821 C C . GLN A 1 97 ? -2.231 6.493 -6.286 1.00 80.00 97 GLN A C 1
ATOM 823 O O . GLN A 1 97 ? -2.317 5.273 -6.160 1.00 80.00 97 GLN A O 1
ATOM 828 N N . THR A 1 98 ? -1.555 7.242 -5.407 1.00 84.25 98 THR A N 1
ATOM 829 C CA . THR A 1 98 ? -0.670 6.645 -4.388 1.00 84.25 98 THR A CA 1
ATOM 830 C C . THR A 1 98 ? -0.993 7.050 -2.953 1.00 84.25 98 THR A C 1
ATOM 832 O O . THR A 1 98 ? -0.805 6.234 -2.041 1.00 84.25 98 THR A O 1
ATOM 835 N N . LEU A 1 99 ? -1.477 8.277 -2.723 1.00 90.56 99 LEU A N 1
ATOM 836 C CA . LEU A 1 99 ? -1.665 8.816 -1.382 1.00 90.56 99 LEU A CA 1
ATOM 837 C C . LEU A 1 99 ? -3.103 8.600 -0.886 1.00 90.56 99 LEU A C 1
ATOM 839 O O . LEU A 1 99 ? -4.069 8.876 -1.596 1.00 90.56 99 LEU A O 1
ATOM 843 N N . PRO A 1 100 ? -3.278 8.121 0.356 1.00 91.06 100 PRO A N 1
ATOM 844 C CA . PRO A 1 100 ? -4.597 7.964 0.946 1.00 91.06 100 PRO A CA 1
ATOM 845 C C . PRO A 1 100 ? -5.273 9.325 1.202 1.00 91.06 100 PRO A C 1
ATOM 847 O O . PRO A 1 100 ? -4.609 10.273 1.618 1.00 91.06 100 PRO A O 1
ATOM 850 N N . PRO A 1 101 ? -6.611 9.408 1.084 1.00 91.06 101 PRO A N 1
ATOM 851 C CA . PRO A 1 101 ? -7.352 10.668 1.216 1.00 91.06 101 PRO A CA 1
ATOM 852 C C . PRO A 1 101 ? -7.428 11.207 2.653 1.00 91.06 101 PRO A C 1
ATOM 854 O O . PRO A 1 101 ? -7.787 12.359 2.878 1.00 91.06 101 PRO A O 1
ATOM 857 N N . THR A 1 102 ? -7.162 10.372 3.659 1.00 94.25 102 THR A N 1
ATOM 858 C CA . THR A 1 102 ? -7.201 10.771 5.072 1.00 94.25 102 THR A CA 1
ATOM 859 C C . THR A 1 102 ? -6.179 9.967 5.854 1.00 94.25 102 THR A C 1
ATOM 861 O O . THR A 1 102 ? -6.125 8.737 5.724 1.00 94.25 102 THR A O 1
ATOM 864 N N . VAL A 1 103 ? -5.403 10.667 6.679 1.00 94.81 103 VAL A N 1
ATOM 865 C CA . VAL A 1 103 ? -4.315 10.126 7.501 1.00 94.81 103 VAL A CA 1
ATOM 866 C C . VAL A 1 103 ? -4.282 10.809 8.866 1.00 94.81 103 VAL A C 1
ATOM 868 O O . VAL A 1 103 ? -4.880 11.869 9.047 1.00 94.81 103 VAL A O 1
ATOM 871 N N . LYS A 1 104 ? -3.566 10.205 9.814 1.00 94.31 104 LYS A N 1
ATOM 872 C CA . LYS A 1 104 ? -3.168 10.821 11.086 1.00 94.31 104 LYS A CA 1
ATOM 873 C C . LYS A 1 104 ? -1.661 10.624 11.295 1.00 94.31 104 LYS A C 1
ATOM 875 O O . LYS A 1 104 ? -1.099 9.682 10.730 1.00 94.31 104 LYS A O 1
ATOM 880 N N . PHE A 1 105 ? -1.039 11.495 12.090 1.00 90.00 105 PHE A N 1
ATOM 881 C CA . PHE A 1 105 ? 0.392 11.479 12.413 1.00 90.00 105 PHE A CA 1
ATOM 882 C C . PHE A 1 105 ? 0.626 11.471 13.913 1.00 90.00 105 PHE A C 1
ATOM 884 O O . PHE A 1 105 ? -0.147 12.158 14.619 1.00 90.00 105 PHE A O 1
#

Sequence (105 aa):
MKKTFWLKYRNEPRGGLVGIAFDFPASEFDFAKKTAEIFIDTYFKIVEIRKDEKYTDEERERMLFKRGRWVEFNLIEDEGFRYGLEIGVNPEVMILQTLPPTVKF

Radius of gyration: 16.12 Å; chains: 1; bounding box: 38×32×38 Å

Foldseek 3Di:
DPPLQADPVVRGGLADDDDDDDDDDPVCVVVVVVVVVVVVVVVVVVCVVPVPPDDDPVRVQVVQQSLVSQVSCLVPPNPVLVVCVVVPPPVVVSCVVRHDPGHDD

Secondary structure (DSSP, 8-state):
---TTEETTTTEESSSS--------GGGHHHHHHHHHHHHHHHHHHHHHHTT----HHHHHHHHHHHHHHHHHHHHT-HHHHHHHHTT--HHHHHHHHS-S----

=== Feature glossary ===
The features interleaved in this record are:

— What the protein is —

Sequence gives the chain of amino acids in standard one-letter code (A=alanine, C=cysteine, …, Y=tyrosine), read N→C. It is the only feature that is directly encoded by the gene; all structural features are derived from the folded form of this sequence.

Database cross-references. InterPro integrates a dozen domain/family signature databases into unified entries with residue-range hits. GO terms attach function/process/location labels with evidence codes. CATH codes position the fold in a four-level structural taxonomy. Organism is the NCBI-taxonomy species name.

— Where its atoms are —

Atomic coordinates in PDBx/mmCIF format — the same representation the Protein Data Bank distributes. Each line of the _atom_site loop places one backbone atom in Cartesian space (units: ångströms, origin: arbitrary).

The six renders are orthographic views along the three Cartesian axes in both directions. Representation (cartoon, sticks, or surface) and color scheme (sequence-rainbow or by-chain) vary across proteins so the training set covers all the common visualization conventions.

— Local backbone conformation —

Eight-state secondary structure (DSSP): H is the canonical α-helix, G the tighter 3₁₀-helix, I the wider π-helix; E/B are β-structure, T and S are turns and bends, and '-' is everything else. DSSP derives these from the pattern of main-chain N–H···O=C hydrogen bonds, not from the sequence.

P-SEA three-state annotation labels each residue as helix, strand, or coil based purely on the geometry of the Cα trace. It serves as a fallback when the full backbone (and thus DSSP) is unavailable.

The φ/ψ torsion pair specifies the backbone conformation at each residue. φ rotates about the N–Cα bond, ψ about the Cα–C bond. Steric clashes forbid most of the (φ, ψ) plane — the allowed regions (α-helix basin, β-sheet basin, left-handed helix) are the Ramachandran-allowed regions.

— Global shape and packing —

The geometric summary reports three shape descriptors. Rg (radius of gyration) measures how spread out the Cα atoms are about their centre of mass; compact globular proteins have small Rg, elongated or unfolded ones large. Cα contacts (<8 Å, |i−j|>4) count long-range residue pairs in spatial proximity — high for tightly packed folds, near zero for rods or random coil. The bounding-box extents give the protein's footprint along x, y, z in Å.

Solvent-accessible surface area (SASA) is the area in Å² traced out by the centre of a 1.4 Å probe sphere (a water molecule) rolled over the protein's van der Waals surface (Shrake–Rupley / L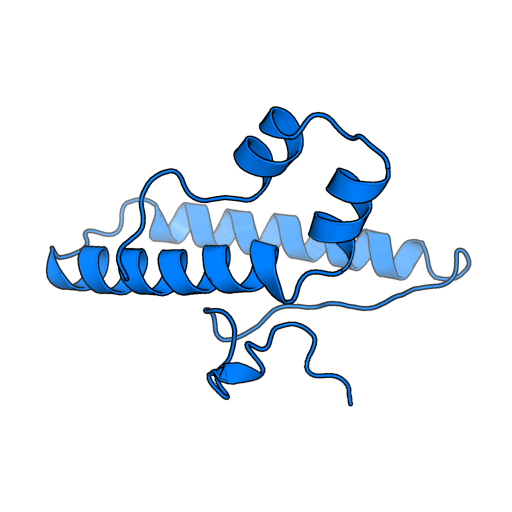ee–Richards construction). Buried residues have near-zero SASA; fully exposed residues can exceed 200 Å². The total SASA scales roughly with the number of surface residues.

The contact map is a binary N×N matrix image: pixel (i, j) is dark where Cα_i and Cα_j are within 8 Å and |i−j|>4. Because the |i−j|>4 filter removes local helical contacts, off-diagonal stripes parallel to the main diagonal indicate parallel β-sheets; stripes perpendicular to it indicate antiparallel β-sheets. The Ramachandran plot scatters every residue's (φ, ψ) pair against the sterically allowed regions. The PAE heatmap renders the predicted-aligned-error matrix.

— Structural 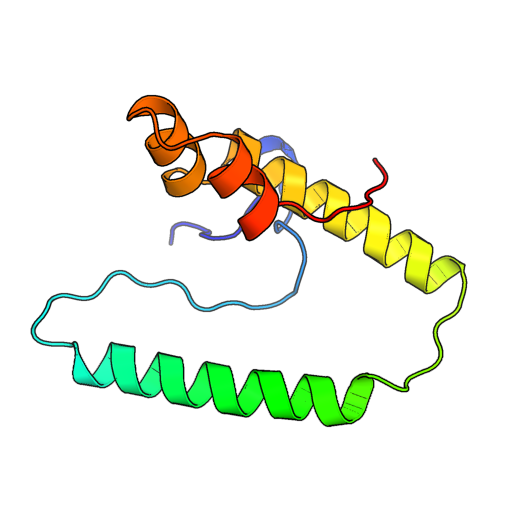neighborhood —

3Di is Foldseek's structural alphabet. Each residue is assigned one of twenty discrete states based on how its Cα sits relative to its spatial (not sequential) neighbors. Aligning 3Di strings finds structural homologs roughly as well as full 3D superposition, but orders of magnitude faster.

Nearest PDB neighbors are the top structural matches found by Foldseek when searching this structure against the entire Protein Data Bank. Each hit reports a TM-score (0 to 1; >0.5 almost always implies the same fold) and an E-value. These are *structural* homologs — they may share no detectable sequence similarity.

— Confidence and disorder —

For AlphaFold models, the B-factor field carries pLDDT — the model's own estimate of local accuracy on a 0–100 scale. Regions with pLDDT<50 should be treated as essentially unmodeled; they often correspond to intrinsically disordered segments.

Crystallographic B-factors measure how much each atom's electron density is smeared out, in Å². They rise in mobile loops and surface residues and fall in the buried interior. In AlphaFold models this column is repurposed to hold pLDDT instead.

Predicted aligned error is AlphaFold's pairwise confidence. Unlike pLDDT (per-residue), PAE is per-residue-pair and captures whether two parts of the structure are correctly placed relative to each other. Units are ångströms of expected positional error.